Protein AF-A0A1X1UBZ9-F1 (afdb_monomer_lite)

pLDDT: mean 81.15, std 13.41, range [39.12, 96.38]

Organism: Mycobacterium florentinum (NCBI:txid292462)

Sequence (161 aa):
MLYRYFPSKSQLFEEAVLRPFEDFVAHLVDDWRQTSVSVLSTGDLIAGFTRSLYDFTVRHRGLIMALLAADAHSEDPMTETKMSFAQTIHTVVGRALDDAAHRGWADIDVEVAAPATMAMIISTALLDDWLFPQSERPKRERILNEMIRYEIRAITGENSP

Secondary structure (DSSP, 8-state):
---SS-S-HHHHHHHHHHHHHHHHHHHHHHHHHHS-TTTS-HHHHHHHHHHHHHHHHHHTHHHHHHHHHHHHT-S-S--HHHHHHHHHHHHHHHHHHHHHHHHT-TTS-HHHHHHHHHHHHHHHHHSHHHHS-TTTPPPHHHHHHHHHHHHHHHHHS----

Structure (mmCIF, N/CA/C/O backbone):
data_AF-A0A1X1UBZ9-F1
#
_entry.id   AF-A0A1X1UBZ9-F1
#
loop_
_atom_site.group_PDB
_atom_site.id
_atom_site.type_symbol
_atom_site.label_atom_id
_atom_site.label_alt_id
_atom_site.label_comp_id
_atom_site.label_asym_id
_atom_site.label_entity_id
_atom_site.label_seq_id
_atom_site.pdbx_PDB_ins_code
_atom_site.Cartn_x
_atom_site.Cartn_y
_atom_site.Cartn_z
_atom_site.occupancy
_atom_site.B_iso_or_equiv
_atom_site.auth_seq_id
_atom_site.auth_comp_id
_atom_site.auth_asym_id
_atom_site.auth_atom_id
_atom_site.pdbx_PDB_model_num
ATOM 1 N N . MET A 1 1 ? -3.268 -1.699 44.172 1.00 42.88 1 MET A N 1
ATOM 2 C CA . MET A 1 1 ? -2.156 -0.868 43.656 1.00 42.88 1 MET A CA 1
ATOM 3 C C . MET A 1 1 ? -1.590 -1.538 42.405 1.00 42.88 1 MET A C 1
ATOM 5 O O . MET A 1 1 ? -0.607 -2.252 42.492 1.00 42.88 1 MET A O 1
ATOM 9 N N . LEU A 1 2 ? -2.269 -1.385 41.263 1.00 40.75 2 LEU A N 1
ATOM 10 C CA . LEU A 1 2 ? -1.942 -2.051 39.989 1.00 40.75 2 LEU A CA 1
ATOM 11 C C . LEU A 1 2 ? -2.175 -1.067 38.822 1.00 40.75 2 LEU A C 1
ATOM 13 O O . LEU A 1 2 ? -2.935 -1.330 37.905 1.00 40.75 2 LEU A O 1
ATOM 17 N N . TYR A 1 3 ? -1.594 0.133 38.918 1.00 42.06 3 TYR A N 1
ATOM 18 C CA . TYR A 1 3 ? -1.803 1.226 37.949 1.00 42.06 3 TYR A CA 1
ATOM 19 C C . TYR A 1 3 ? -0.521 2.032 37.675 1.00 42.06 3 TYR A C 1
ATOM 21 O O . TYR A 1 3 ? -0.578 3.222 37.391 1.00 42.06 3 TYR A O 1
ATOM 29 N N . ARG A 1 4 ? 0.660 1.416 37.816 1.00 45.38 4 ARG A N 1
ATOM 30 C CA . ARG A 1 4 ? 1.939 2.152 37.766 1.00 45.38 4 ARG A CA 1
ATOM 31 C C . ARG A 1 4 ? 3.015 1.545 36.855 1.00 45.38 4 ARG A C 1
ATOM 33 O O . ARG A 1 4 ? 4.172 1.906 36.990 1.00 45.38 4 ARG A O 1
ATOM 40 N N . TYR A 1 5 ? 2.635 0.676 35.915 1.00 39.12 5 TYR A N 1
ATOM 41 C CA . TYR A 1 5 ? 3.572 0.109 34.926 1.00 39.12 5 TYR A CA 1
ATOM 42 C C . TYR A 1 5 ? 3.040 0.040 33.487 1.00 39.12 5 TYR A C 1
ATOM 44 O O . TYR A 1 5 ? 3.578 -0.698 32.674 1.00 39.12 5 TYR A O 1
ATOM 52 N N . PHE A 1 6 ? 2.034 0.843 33.138 1.00 42.66 6 PHE A N 1
ATOM 53 C CA . PHE A 1 6 ? 1.703 1.072 31.733 1.00 42.66 6 PHE A CA 1
ATOM 54 C C . PHE A 1 6 ? 1.818 2.574 31.474 1.00 42.66 6 PHE A C 1
ATOM 56 O O . PHE A 1 6 ? 0.941 3.310 31.940 1.00 42.66 6 PHE A O 1
ATOM 63 N N . PRO A 1 7 ? 2.865 3.067 30.781 1.00 45.03 7 PRO A N 1
ATOM 64 C CA . PRO A 1 7 ? 2.681 4.317 30.057 1.00 45.03 7 PRO A CA 1
ATOM 65 C C . PRO A 1 7 ? 1.481 4.087 29.119 1.00 45.03 7 PRO A C 1
ATOM 67 O O . PRO A 1 7 ? 1.217 2.950 28.727 1.00 45.03 7 PRO A O 1
ATOM 70 N N . SER A 1 8 ? 0.643 5.110 28.956 1.00 55.00 8 SER A N 1
ATOM 71 C CA . SER A 1 8 ? -0.748 5.047 28.478 1.00 55.00 8 SER A CA 1
ATOM 72 C C . SER A 1 8 ? -1.042 3.932 27.465 1.00 55.00 8 SER A C 1
ATOM 74 O O . SER A 1 8 ? -0.259 3.676 26.562 1.00 55.00 8 SER A O 1
ATOM 76 N N . LYS A 1 9 ? -2.219 3.297 27.560 1.00 55.59 9 LYS A N 1
ATOM 77 C CA . LYS A 1 9 ? -2.677 2.215 26.657 1.00 55.59 9 LYS A CA 1
ATOM 78 C C . LYS A 1 9 ? -2.445 2.477 25.152 1.00 55.59 9 LYS A C 1
ATOM 80 O O . LYS A 1 9 ? -2.390 1.515 24.397 1.00 55.59 9 LYS A O 1
ATOM 85 N N . SER A 1 10 ? -2.312 3.741 24.744 1.00 57.16 10 SER A N 1
ATOM 86 C CA . SER A 1 10 ? -1.904 4.179 23.406 1.00 57.16 10 SER A CA 1
ATOM 87 C C . SER A 1 10 ? -0.517 3.684 22.983 1.00 57.16 10 SER A C 1
ATOM 89 O O . SER A 1 10 ? -0.389 3.192 21.875 1.00 57.16 10 SER A O 1
ATOM 91 N N . GLN A 1 11 ? 0.491 3.704 23.856 1.00 61.41 11 GLN A N 1
ATOM 92 C CA . GLN A 1 11 ? 1.870 3.359 23.490 1.00 61.41 11 GLN A CA 1
ATOM 93 C C . GLN A 1 11 ? 2.035 1.851 23.244 1.00 61.41 11 GLN A C 1
ATOM 95 O O . GLN A 1 11 ? 2.671 1.419 22.290 1.00 61.41 11 GLN A O 1
ATOM 100 N N . LEU A 1 12 ? 1.377 1.035 24.072 1.00 65.12 12 LEU A N 1
ATOM 101 C CA . LEU A 1 12 ? 1.346 -0.425 23.917 1.00 65.12 12 LEU A CA 1
ATOM 102 C C . LEU A 1 12 ? 0.518 -0.842 22.689 1.00 65.12 12 LEU A C 1
ATOM 104 O O . LEU A 1 12 ? 0.799 -1.856 22.054 1.00 65.12 12 LEU A O 1
ATOM 108 N N . PHE A 1 13 ? -0.499 -0.045 22.351 1.00 63.81 13 PHE A N 1
ATOM 109 C CA . PHE A 1 13 ? -1.285 -0.203 21.135 1.00 63.81 13 PHE A CA 1
ATOM 110 C C . PHE A 1 13 ? -0.460 0.159 19.890 1.00 63.81 13 PHE A C 1
ATOM 112 O O . PHE A 1 13 ? -0.404 -0.634 18.957 1.00 63.81 13 PHE A O 1
ATOM 119 N N . GLU A 1 14 ? 0.241 1.292 19.905 1.00 64.94 14 GLU A N 1
ATOM 120 C CA . GLU A 1 14 ? 1.150 1.734 18.842 1.00 64.94 14 GLU A CA 1
ATOM 121 C C . GLU A 1 14 ? 2.249 0.699 18.577 1.00 64.94 14 GLU A C 1
ATOM 123 O O . GLU A 1 14 ? 2.421 0.276 17.437 1.00 64.94 14 GLU A O 1
ATOM 128 N N . GLU A 1 15 ? 2.918 0.193 19.617 1.00 68.19 15 GLU A N 1
ATOM 129 C CA . GLU A 1 15 ? 3.966 -0.833 19.494 1.00 68.19 15 GLU A CA 1
ATOM 130 C C . GLU A 1 15 ? 3.430 -2.170 18.935 1.00 68.19 15 GLU A C 1
ATOM 132 O O . GLU A 1 15 ? 4.158 -2.929 18.288 1.00 68.19 15 GLU A O 1
ATOM 137 N N . ALA A 1 16 ? 2.150 -2.477 19.171 1.00 72.00 16 ALA A N 1
ATOM 138 C CA . ALA A 1 16 ? 1.494 -3.679 18.658 1.00 72.00 16 ALA A CA 1
ATOM 139 C C . ALA A 1 16 ? 1.103 -3.577 17.175 1.00 72.00 16 ALA A C 1
ATOM 141 O O . ALA A 1 16 ? 0.906 -4.613 16.542 1.00 72.00 16 ALA A O 1
ATOM 142 N N . VAL A 1 17 ? 0.987 -2.367 16.616 1.00 69.06 17 VAL A N 1
ATOM 143 C CA . VAL A 1 17 ? 0.744 -2.146 15.176 1.00 69.06 17 VAL A CA 1
ATOM 144 C C . VAL A 1 17 ? 2.048 -1.915 14.430 1.00 69.06 17 VAL A C 1
ATOM 146 O O . VAL A 1 17 ? 2.225 -2.426 13.324 1.00 69.06 17 VAL A O 1
ATOM 149 N N . LEU A 1 18 ? 2.956 -1.163 15.049 1.00 75.31 18 LEU A N 1
ATOM 150 C CA . LEU A 1 18 ? 4.174 -0.708 14.411 1.00 75.31 18 LEU A CA 1
ATOM 151 C C . LEU A 1 18 ? 5.110 -1.876 14.100 1.00 75.31 18 LEU A C 1
ATOM 153 O O . LEU A 1 18 ? 5.509 -2.021 12.952 1.00 75.31 18 LEU A O 1
ATOM 157 N N . ARG A 1 19 ? 5.355 -2.775 15.063 1.00 81.62 19 ARG A N 1
ATOM 158 C CA . ARG A 1 19 ? 6.226 -3.940 14.836 1.00 81.62 19 ARG A CA 1
ATOM 159 C C . ARG A 1 19 ? 5.750 -4.843 13.690 1.00 81.62 19 ARG A C 1
ATOM 161 O O . ARG A 1 19 ? 6.540 -5.085 12.787 1.00 81.62 19 ARG A O 1
ATOM 168 N N . PRO A 1 20 ? 4.476 -5.296 13.637 1.00 81.81 20 PRO A N 1
ATOM 169 C CA . PRO A 1 20 ? 4.002 -6.073 12.491 1.00 81.81 20 PRO A CA 1
ATOM 170 C C . PRO A 1 20 ? 4.141 -5.351 11.148 1.00 81.81 20 PRO A C 1
ATOM 172 O O . PRO A 1 20 ? 4.353 -6.008 10.133 1.00 81.81 20 PRO A O 1
ATOM 175 N N . PHE A 1 21 ? 3.996 -4.023 11.127 1.00 79.06 21 PHE A N 1
ATOM 176 C CA . PHE A 1 21 ? 4.161 -3.233 9.910 1.00 79.06 21 PHE A CA 1
ATOM 177 C C . PHE A 1 21 ? 5.629 -3.110 9.488 1.00 79.06 21 PHE A C 1
ATOM 179 O O . PHE A 1 21 ? 5.944 -3.332 8.320 1.00 79.06 21 PHE A O 1
ATOM 186 N N . GLU A 1 22 ? 6.522 -2.813 10.432 1.00 83.31 22 GLU A N 1
ATOM 187 C CA . GLU A 1 22 ? 7.972 -2.788 10.219 1.00 83.31 22 GLU A CA 1
ATOM 188 C C . GLU A 1 22 ? 8.468 -4.146 9.714 1.00 83.31 22 GLU A C 1
ATOM 190 O O . GLU A 1 22 ? 9.146 -4.204 8.688 1.00 83.31 22 GLU A O 1
ATOM 195 N N . ASP A 1 23 ? 8.052 -5.237 10.367 1.00 86.69 23 ASP A N 1
ATOM 196 C CA . ASP A 1 23 ? 8.364 -6.603 9.951 1.00 86.69 23 ASP A CA 1
ATOM 197 C C . ASP A 1 23 ? 7.844 -6.865 8.536 1.00 86.69 23 ASP A C 1
ATOM 199 O O . ASP A 1 23 ? 8.587 -7.348 7.685 1.00 86.69 23 ASP A O 1
ATOM 203 N N . PHE A 1 24 ? 6.583 -6.530 8.250 1.00 86.81 24 PHE A N 1
ATOM 204 C CA . PHE A 1 24 ? 5.999 -6.714 6.922 1.00 86.81 24 PHE A CA 1
ATOM 205 C C . PHE A 1 24 ? 6.811 -6.003 5.835 1.00 86.81 24 PHE A C 1
ATOM 207 O O . PHE A 1 24 ? 7.121 -6.612 4.810 1.00 86.81 24 PHE A O 1
ATOM 214 N N . VAL A 1 25 ? 7.181 -4.740 6.049 1.00 80.94 25 VAL A N 1
ATOM 215 C CA . VAL A 1 25 ? 7.938 -3.986 5.047 1.00 80.94 25 VAL A CA 1
ATOM 216 C C . VAL A 1 25 ? 9.378 -4.470 4.931 1.00 80.94 25 VAL A C 1
ATOM 218 O O . VAL A 1 25 ? 9.885 -4.536 3.814 1.00 80.94 25 VAL A O 1
ATOM 221 N N . ALA A 1 26 ? 10.022 -4.867 6.029 1.00 84.75 26 ALA A N 1
ATOM 222 C CA . ALA A 1 26 ? 11.344 -5.481 5.973 1.00 84.75 26 ALA A CA 1
ATOM 223 C C . ALA A 1 26 ? 11.329 -6.743 5.094 1.00 84.75 26 ALA A C 1
ATOM 225 O O . ALA A 1 26 ? 12.121 -6.839 4.159 1.00 84.75 26 ALA A O 1
ATOM 226 N N . HIS A 1 27 ? 10.364 -7.647 5.311 1.00 85.75 27 HIS A N 1
ATOM 227 C CA . HIS A 1 27 ? 10.196 -8.844 4.479 1.00 85.75 27 HIS A CA 1
ATOM 228 C C . HIS A 1 27 ? 9.892 -8.488 3.019 1.00 85.75 27 HIS A C 1
ATOM 230 O O . HIS A 1 27 ? 10.494 -9.052 2.113 1.00 85.75 27 HIS A O 1
ATOM 236 N N . LEU A 1 28 ? 9.009 -7.515 2.777 1.00 80.06 28 LEU A N 1
ATOM 237 C CA . LEU A 1 28 ? 8.660 -7.070 1.428 1.00 80.06 28 LEU A CA 1
ATOM 238 C C . LEU A 1 28 ? 9.878 -6.534 0.658 1.00 80.06 28 LEU A C 1
ATOM 240 O O . LEU A 1 28 ? 10.069 -6.854 -0.515 1.00 80.06 28 LEU A O 1
ATOM 244 N N . VAL A 1 29 ? 10.697 -5.705 1.309 1.00 80.56 29 VAL A N 1
ATOM 245 C CA . VAL A 1 29 ? 11.908 -5.123 0.715 1.00 80.56 29 VAL A CA 1
ATOM 246 C C . VAL A 1 29 ? 12.973 -6.195 0.496 1.00 80.56 29 VAL A C 1
ATOM 248 O O . VAL A 1 29 ? 13.635 -6.177 -0.543 1.00 80.56 29 VAL A O 1
ATOM 251 N N . ASP A 1 30 ? 13.127 -7.138 1.423 1.00 83.62 30 ASP A N 1
ATOM 252 C CA . ASP A 1 30 ? 14.080 -8.240 1.288 1.00 83.62 30 ASP A CA 1
ATOM 253 C C . ASP A 1 30 ? 13.687 -9.209 0.166 1.00 83.62 30 ASP A C 1
ATOM 255 O O . ASP A 1 30 ? 14.532 -9.532 -0.673 1.00 83.62 30 ASP A O 1
ATOM 259 N N . ASP A 1 31 ? 12.412 -9.589 0.064 1.00 79.88 31 ASP A N 1
ATOM 260 C CA . ASP A 1 31 ? 11.893 -10.417 -1.031 1.00 79.88 31 ASP A CA 1
ATOM 261 C C . ASP A 1 31 ? 12.104 -9.729 -2.392 1.00 79.88 31 ASP A C 1
ATOM 263 O O . ASP A 1 31 ? 12.554 -10.344 -3.368 1.00 79.88 31 ASP A O 1
ATOM 267 N N . TRP A 1 32 ? 11.861 -8.415 -2.459 1.00 76.50 32 TRP A N 1
ATOM 268 C CA . TRP A 1 32 ? 12.107 -7.614 -3.659 1.00 76.50 32 TRP A CA 1
ATOM 269 C C . TRP A 1 32 ? 13.607 -7.499 -3.989 1.00 76.50 32 TRP A C 1
ATOM 271 O O . TRP A 1 32 ? 13.990 -7.487 -5.159 1.00 76.50 32 TRP A O 1
ATOM 281 N N . ARG A 1 33 ? 14.501 -7.443 -2.998 1.00 74.69 33 ARG A N 1
ATOM 282 C CA . ARG A 1 33 ? 15.960 -7.429 -3.228 1.00 74.69 33 ARG A CA 1
ATOM 283 C C . ARG A 1 33 ? 16.496 -8.764 -3.726 1.00 74.69 33 ARG A C 1
ATOM 285 O O . ARG A 1 33 ? 17.376 -8.783 -4.582 1.00 74.69 33 ARG A O 1
ATOM 292 N N . GLN A 1 34 ? 15.990 -9.869 -3.187 1.00 73.88 34 GLN A N 1
ATOM 293 C CA . GLN A 1 34 ? 16.429 -11.213 -3.571 1.00 73.88 34 GLN A CA 1
ATOM 294 C C . GLN A 1 34 ? 15.948 -11.603 -4.972 1.00 73.88 34 GLN A C 1
ATOM 296 O O . GLN A 1 34 ? 16.513 -12.500 -5.601 1.00 73.88 34 GLN A O 1
ATOM 301 N N . THR A 1 35 ? 14.940 -10.902 -5.489 1.00 67.06 35 THR A N 1
ATOM 302 C CA . THR A 1 35 ? 14.377 -11.175 -6.804 1.00 67.06 35 THR A CA 1
ATOM 303 C C . THR A 1 35 ? 15.010 -10.287 -7.878 1.00 67.06 35 THR A C 1
ATOM 305 O O . THR A 1 35 ? 14.766 -9.084 -7.944 1.00 67.06 35 THR A O 1
ATOM 308 N N . SER A 1 36 ? 15.815 -10.886 -8.762 1.00 60.41 36 SER A N 1
ATOM 309 C CA . SER A 1 36 ? 16.440 -10.166 -9.880 1.00 60.41 36 SER A CA 1
ATOM 310 C C . SER A 1 36 ? 15.398 -9.551 -10.824 1.00 60.41 36 SER A C 1
ATOM 312 O O . SER A 1 36 ? 14.443 -10.221 -11.228 1.00 60.41 36 SER A O 1
ATOM 314 N N . VAL A 1 37 ? 15.643 -8.314 -11.273 1.00 61.59 37 VAL A N 1
ATOM 315 C CA . VAL A 1 37 ? 14.853 -7.626 -12.316 1.00 61.59 37 VAL A CA 1
ATOM 316 C C . VAL A 1 37 ? 14.780 -8.453 -13.609 1.00 61.59 37 VAL A C 1
ATOM 318 O O . VAL A 1 37 ? 13.768 -8.426 -14.300 1.00 61.59 37 VAL A O 1
ATOM 321 N N . SER A 1 38 ? 15.812 -9.249 -13.914 1.00 60.91 38 SER A N 1
ATOM 322 C CA . SER A 1 38 ? 15.826 -10.141 -15.084 1.00 60.91 38 SER A CA 1
ATOM 323 C C . SER A 1 38 ? 14.913 -11.368 -14.961 1.00 60.91 38 SER A C 1
ATOM 325 O O . SER A 1 38 ? 14.673 -12.042 -15.960 1.00 60.91 38 SER A O 1
ATOM 327 N N . VAL A 1 39 ? 14.429 -11.675 -13.755 1.00 66.25 39 VAL A N 1
ATOM 328 C CA . VAL A 1 39 ? 13.619 -12.866 -13.452 1.00 66.25 39 VAL A CA 1
ATOM 329 C C . VAL A 1 39 ? 12.157 -12.497 -13.188 1.00 66.25 39 VAL A C 1
ATOM 331 O O . VAL A 1 39 ? 11.273 -13.286 -13.512 1.00 66.25 39 VAL A O 1
ATOM 334 N N . LEU A 1 40 ? 11.883 -11.303 -12.648 1.00 77.19 40 LEU A N 1
ATOM 335 C CA . LEU A 1 40 ? 10.534 -10.868 -12.277 1.00 77.19 40 LEU A CA 1
ATOM 336 C C . LEU A 1 40 ? 10.038 -9.716 -13.152 1.00 77.19 40 LEU A C 1
ATOM 338 O O . LEU A 1 40 ? 10.545 -8.588 -13.081 1.00 77.19 40 LEU A O 1
ATOM 342 N N . SER A 1 41 ? 8.990 -9.996 -13.930 1.00 84.94 41 SER A N 1
ATOM 343 C CA . SER A 1 41 ? 8.328 -8.985 -14.748 1.00 84.94 41 SER A CA 1
ATOM 344 C C . SER A 1 41 ? 7.758 -7.856 -13.879 1.00 84.94 41 SER A C 1
ATOM 346 O O . SER A 1 41 ? 7.401 -8.057 -12.718 1.00 84.94 41 SER A O 1
ATOM 348 N N . THR A 1 42 ? 7.646 -6.650 -14.441 1.00 84.19 42 THR A N 1
ATOM 349 C CA . THR A 1 42 ? 6.997 -5.510 -13.767 1.00 84.19 42 THR A CA 1
ATOM 350 C C . THR A 1 42 ? 5.577 -5.856 -13.309 1.00 84.19 42 THR A C 1
ATOM 352 O O . THR A 1 42 ? 5.190 -5.495 -12.202 1.00 84.19 42 THR A O 1
ATOM 355 N N . GLY A 1 43 ? 4.827 -6.616 -14.114 1.00 87.06 43 GLY A N 1
ATOM 356 C CA . GLY A 1 43 ? 3.480 -7.062 -13.754 1.00 87.06 43 GLY A CA 1
ATOM 357 C C . GLY A 1 43 ? 3.457 -8.005 -12.550 1.00 87.06 43 GLY A C 1
ATOM 358 O O . GLY A 1 43 ? 2.611 -7.841 -11.674 1.00 87.06 43 GLY A O 1
ATOM 359 N N . ASP A 1 44 ? 4.399 -8.949 -12.465 1.00 88.19 44 ASP A N 1
ATOM 360 C CA . ASP A 1 44 ? 4.481 -9.881 -11.333 1.00 88.19 44 ASP A CA 1
ATOM 361 C C . ASP A 1 44 ? 4.922 -9.181 -10.043 1.00 88.19 44 ASP A C 1
ATOM 363 O O . ASP A 1 44 ? 4.405 -9.496 -8.971 1.00 88.19 44 ASP A O 1
ATOM 367 N N . LEU A 1 45 ? 5.828 -8.199 -10.144 1.00 86.94 45 LEU A N 1
ATOM 368 C CA . LEU A 1 45 ? 6.234 -7.365 -9.011 1.00 86.94 45 LEU A CA 1
ATOM 369 C C . LE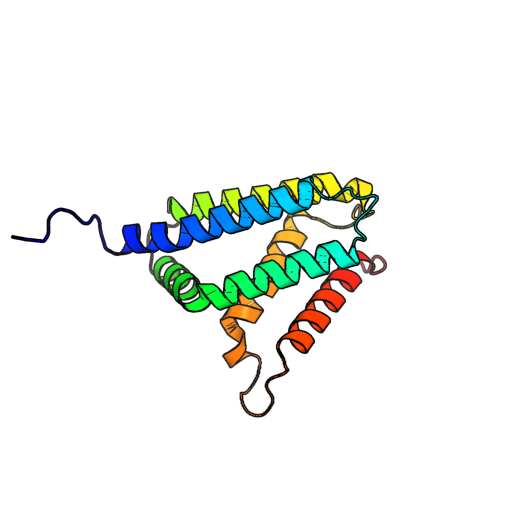U A 1 45 ? 5.041 -6.597 -8.435 1.00 86.94 45 LEU A C 1
ATOM 371 O O . LEU A 1 45 ? 4.776 -6.694 -7.238 1.00 86.94 45 LEU A O 1
ATOM 375 N N . ILE A 1 46 ? 4.312 -5.880 -9.294 1.00 89.69 46 ILE A N 1
ATOM 376 C CA . ILE A 1 46 ? 3.099 -5.143 -8.920 1.00 89.69 46 ILE A CA 1
ATOM 377 C C . ILE A 1 46 ? 2.095 -6.105 -8.287 1.00 89.69 46 ILE A C 1
ATOM 379 O O . ILE A 1 46 ? 1.652 -5.894 -7.165 1.00 89.69 46 ILE A O 1
ATOM 383 N N . ALA A 1 47 ? 1.803 -7.228 -8.948 1.00 92.12 47 ALA A N 1
ATOM 384 C CA . ALA A 1 47 ? 0.846 -8.204 -8.444 1.00 92.12 47 ALA A CA 1
ATOM 385 C C . ALA A 1 47 ? 1.224 -8.767 -7.066 1.00 92.12 47 ALA A C 1
ATOM 387 O O . ALA A 1 47 ? 0.348 -8.943 -6.215 1.00 92.12 47 ALA A O 1
ATOM 388 N N . GLY A 1 48 ? 2.505 -9.063 -6.840 1.00 90.69 48 GLY A N 1
ATOM 389 C CA . GLY A 1 48 ? 3.016 -9.515 -5.548 1.00 90.69 48 GLY A CA 1
ATOM 390 C C . GLY A 1 48 ? 2.865 -8.444 -4.470 1.00 90.69 48 GLY A C 1
ATOM 391 O O . GLY A 1 48 ? 2.287 -8.713 -3.417 1.00 90.69 48 GLY A O 1
ATOM 392 N N . PHE A 1 49 ? 3.310 -7.222 -4.761 1.00 90.00 49 PHE A N 1
ATOM 393 C CA . PHE A 1 49 ? 3.216 -6.082 -3.853 1.00 90.00 49 PHE A CA 1
ATOM 394 C C . PHE A 1 49 ? 1.763 -5.767 -3.467 1.00 90.00 49 PHE A C 1
ATOM 396 O O . PHE A 1 49 ? 1.437 -5.741 -2.277 1.00 90.00 49 PHE A O 1
ATOM 403 N N . THR A 1 50 ? 0.871 -5.622 -4.453 1.00 93.94 50 THR A N 1
ATOM 404 C CA . THR A 1 50 ? -0.551 -5.315 -4.245 1.00 93.94 50 THR A CA 1
ATOM 405 C C . THR A 1 50 ? -1.230 -6.371 -3.380 1.00 93.94 50 THR A C 1
ATOM 407 O O . THR A 1 50 ? -1.945 -6.033 -2.437 1.00 93.94 50 THR A O 1
ATOM 410 N N . ARG A 1 51 ? -0.988 -7.663 -3.648 1.00 94.81 51 ARG A N 1
ATOM 411 C CA . ARG A 1 51 ? -1.559 -8.768 -2.858 1.00 94.81 51 ARG A CA 1
ATOM 412 C C . ARG A 1 51 ? -1.059 -8.759 -1.420 1.00 94.81 51 ARG A C 1
ATOM 414 O O . ARG A 1 51 ? -1.873 -8.825 -0.501 1.00 94.81 51 ARG A O 1
ATOM 42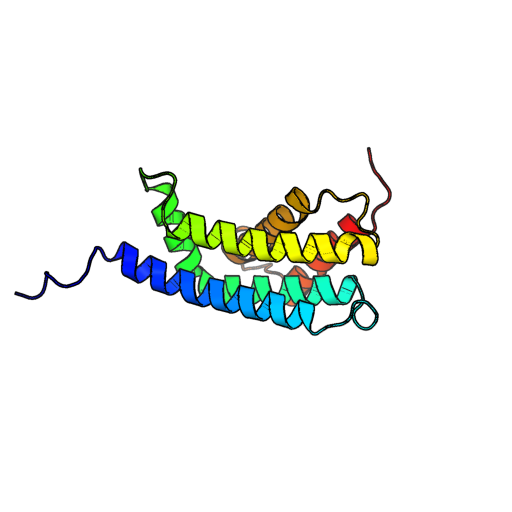1 N N . SER A 1 52 ? 0.255 -8.661 -1.234 1.00 92.31 52 SER A N 1
ATOM 422 C CA . SER A 1 52 ? 0.885 -8.698 0.085 1.00 92.31 52 SER A CA 1
ATOM 423 C C . SER A 1 52 ? 0.428 -7.535 0.962 1.00 92.31 52 SER A C 1
ATOM 425 O O . SER A 1 52 ? 0.033 -7.756 2.107 1.00 92.31 52 SER A O 1
ATOM 427 N N . LEU A 1 53 ? 0.407 -6.311 0.420 1.00 92.75 53 LEU A N 1
ATOM 428 C CA . LEU A 1 53 ? -0.040 -5.133 1.162 1.00 92.75 53 LEU A CA 1
ATOM 429 C C . LEU A 1 53 ? -1.543 -5.190 1.464 1.00 92.75 53 LEU A C 1
ATOM 431 O O . LEU A 1 53 ? -1.938 -4.934 2.599 1.00 92.75 53 LEU A O 1
ATOM 435 N N . TYR A 1 54 ? -2.375 -5.602 0.503 1.00 94.94 54 TYR A N 1
ATOM 436 C CA . TYR A 1 54 ? -3.813 -5.771 0.731 1.00 94.94 54 TYR A CA 1
ATOM 437 C C . TYR A 1 54 ? -4.101 -6.781 1.847 1.00 94.94 54 TYR A C 1
ATOM 439 O O . TYR A 1 54 ? -4.880 -6.502 2.760 1.00 94.94 54 TYR A O 1
ATOM 447 N N . ASP A 1 55 ? -3.456 -7.949 1.810 1.00 93.50 55 ASP A N 1
ATOM 448 C CA . ASP A 1 55 ? -3.659 -9.001 2.808 1.00 93.50 55 ASP A CA 1
ATOM 449 C C . ASP A 1 55 ? -3.156 -8.585 4.190 1.00 93.50 55 ASP A C 1
ATOM 451 O O . ASP A 1 55 ? -3.813 -8.878 5.195 1.00 93.50 55 ASP A O 1
ATOM 455 N N . PHE A 1 56 ? -2.031 -7.868 4.250 1.00 91.62 56 PHE A N 1
ATOM 456 C CA . PHE A 1 56 ? -1.556 -7.248 5.480 1.00 91.62 56 PHE A CA 1
ATOM 457 C C . PHE A 1 56 ? -2.608 -6.280 6.038 1.00 91.62 56 PHE A C 1
ATOM 459 O O . PHE A 1 56 ? -3.015 -6.406 7.196 1.00 91.62 56 PHE A O 1
ATOM 466 N N . THR A 1 57 ? -3.121 -5.363 5.214 1.00 92.19 57 THR A N 1
ATOM 467 C CA . THR A 1 57 ? -4.125 -4.388 5.652 1.00 92.19 57 THR A CA 1
ATOM 468 C C . THR A 1 57 ? -5.415 -5.059 6.117 1.00 92.19 57 THR A C 1
ATOM 470 O O . THR A 1 57 ? -5.938 -4.686 7.163 1.00 92.19 57 THR A O 1
ATOM 473 N N . VAL A 1 58 ? -5.916 -6.077 5.411 1.00 93.50 58 VAL A N 1
ATOM 474 C CA . VAL A 1 58 ? -7.111 -6.829 5.836 1.00 93.50 58 VAL A CA 1
ATOM 475 C C . VAL A 1 58 ? -6.872 -7.526 7.176 1.00 93.50 58 VAL A C 1
ATOM 477 O O . VAL A 1 58 ? -7.711 -7.434 8.074 1.00 93.50 58 VAL A O 1
ATOM 480 N N . ARG A 1 59 ? -5.721 -8.189 7.344 1.00 92.38 59 ARG A N 1
ATOM 481 C CA . ARG A 1 59 ? -5.364 -8.904 8.580 1.00 92.38 59 ARG A CA 1
ATOM 482 C C . ARG A 1 59 ? -5.259 -7.968 9.782 1.00 92.38 59 ARG A C 1
ATOM 484 O O . ARG A 1 59 ? -5.686 -8.333 10.874 1.00 92.38 59 ARG A O 1
ATOM 491 N N . HIS A 1 60 ? -4.721 -6.769 9.578 1.00 88.75 60 HIS A N 1
ATOM 492 C CA . HIS A 1 60 ? -4.480 -5.784 10.633 1.00 88.75 60 HIS A CA 1
ATOM 493 C C . HIS A 1 60 ? -5.498 -4.629 10.629 1.00 88.75 60 HIS A C 1
ATOM 495 O O . HIS A 1 60 ? -5.288 -3.620 11.301 1.00 88.75 60 HIS A O 1
ATOM 501 N N . ARG A 1 61 ? -6.638 -4.778 9.937 1.00 90.62 61 ARG A N 1
ATOM 502 C CA . ARG A 1 61 ? -7.618 -3.702 9.691 1.00 90.62 61 ARG A CA 1
ATOM 503 C C . ARG A 1 61 ? -8.053 -2.967 10.955 1.00 90.62 61 ARG A C 1
ATOM 505 O O . ARG A 1 61 ? -8.060 -1.742 10.980 1.00 90.62 61 ARG A O 1
ATOM 512 N N . GLY A 1 62 ? -8.423 -3.704 12.004 1.00 86.38 62 GLY A N 1
ATOM 513 C CA . GLY A 1 62 ? -8.892 -3.103 13.258 1.00 86.38 62 GLY A CA 1
ATOM 514 C C . GLY A 1 62 ? -7.814 -2.276 13.962 1.00 86.38 62 GLY A C 1
ATOM 515 O O . GLY A 1 62 ? -8.105 -1.205 14.487 1.00 86.38 62 GLY A O 1
ATOM 516 N N . LEU A 1 63 ? -6.568 -2.749 13.918 1.00 82.38 63 LEU A N 1
ATOM 517 C CA . LEU A 1 63 ? -5.414 -2.064 14.493 1.00 82.38 63 LEU A CA 1
ATOM 518 C C . LEU A 1 63 ? -5.069 -0.792 13.708 1.00 82.38 63 LEU A C 1
ATOM 520 O O . LEU A 1 63 ? -4.915 0.270 14.301 1.00 82.38 63 LEU A O 1
ATOM 524 N N . ILE A 1 64 ? -5.029 -0.876 12.376 1.00 85.81 64 ILE A N 1
ATOM 525 C CA . ILE A 1 64 ? -4.763 0.281 11.510 1.00 85.81 64 ILE A CA 1
ATOM 526 C C . ILE A 1 64 ? -5.854 1.348 11.687 1.00 85.81 64 ILE A C 1
ATOM 528 O O . ILE A 1 64 ? -5.542 2.523 11.847 1.00 85.81 64 ILE A O 1
ATOM 532 N N . MET A 1 65 ? -7.131 0.953 11.739 1.00 87.31 65 MET A N 1
ATOM 533 C CA . MET A 1 65 ? -8.238 1.890 11.976 1.00 87.31 65 MET A CA 1
ATOM 534 C C . MET A 1 65 ? -8.134 2.597 13.329 1.00 87.31 65 MET A C 1
ATOM 536 O O . MET A 1 65 ? -8.368 3.799 13.411 1.00 87.31 65 MET A O 1
ATOM 540 N N . ALA A 1 66 ? -7.783 1.873 14.393 1.00 82.31 66 ALA A N 1
ATOM 541 C CA . ALA A 1 66 ? -7.631 2.489 15.705 1.00 82.31 66 ALA A CA 1
ATOM 542 C C . ALA A 1 66 ? -6.382 3.386 15.791 1.00 82.31 66 ALA A C 1
ATOM 544 O O . ALA A 1 66 ? -6.441 4.402 16.478 1.00 82.31 66 ALA A O 1
ATOM 545 N N . LEU A 1 67 ? -5.312 3.092 15.041 1.00 79.56 67 LEU A N 1
ATOM 546 C CA . LEU A 1 67 ? -4.168 3.998 14.899 1.00 79.56 67 LEU A CA 1
ATOM 547 C C . LEU A 1 67 ? -4.570 5.299 14.188 1.00 79.56 67 LEU A C 1
ATOM 549 O O . LEU A 1 67 ? -4.288 6.377 14.697 1.00 79.56 67 LEU A O 1
ATOM 553 N N . LEU A 1 68 ? -5.281 5.206 13.059 1.00 83.56 68 LEU A N 1
ATOM 554 C CA . LEU A 1 68 ? -5.779 6.378 12.325 1.00 83.56 68 LEU A CA 1
ATOM 555 C C . LEU A 1 68 ? -6.753 7.217 13.165 1.00 83.56 68 LEU A C 1
ATOM 557 O O . LEU A 1 68 ? -6.719 8.443 13.117 1.00 83.56 68 LEU A O 1
ATOM 561 N N . ALA A 1 69 ? -7.611 6.571 13.957 1.00 84.06 69 ALA A N 1
ATOM 562 C CA . ALA A 1 69 ? -8.521 7.266 14.864 1.00 84.06 69 ALA A CA 1
ATOM 563 C C . ALA A 1 69 ? -7.776 7.95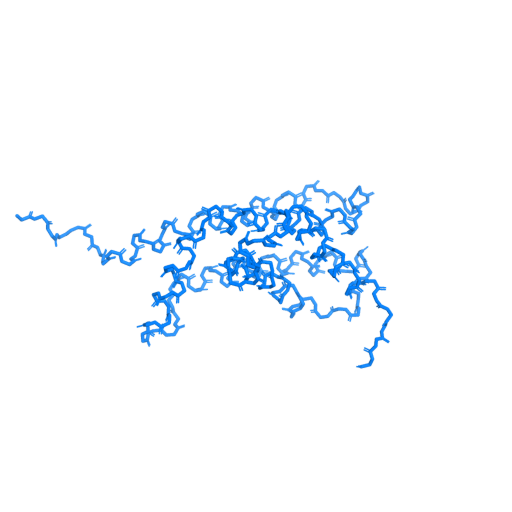8 16.016 1.00 84.06 69 ALA A C 1
ATOM 565 O O . ALA A 1 69 ? -8.107 9.089 16.362 1.00 84.06 69 ALA A O 1
ATOM 566 N N . ALA A 1 70 ? -6.773 7.296 16.605 1.00 78.62 70 ALA A N 1
ATOM 567 C CA . ALA A 1 70 ? -5.923 7.899 17.628 1.00 78.62 70 ALA A CA 1
ATOM 568 C C . ALA A 1 70 ? -5.168 9.112 17.072 1.00 78.62 70 ALA A C 1
ATOM 570 O O . ALA A 1 70 ? -5.114 10.147 17.730 1.00 78.62 70 ALA A O 1
ATOM 571 N N . ASP A 1 71 ? -4.666 9.004 15.841 1.00 79.56 71 ASP A N 1
ATOM 572 C CA . ASP A 1 71 ? -3.996 10.097 15.151 1.00 79.56 71 ASP A CA 1
ATOM 573 C C . ASP A 1 71 ? -4.921 11.296 14.891 1.00 79.56 71 ASP A C 1
ATOM 575 O O . ASP A 1 71 ? -4.589 12.428 15.234 1.00 79.56 71 ASP A O 1
ATOM 579 N N . ALA A 1 72 ? -6.129 11.052 14.375 1.00 82.50 72 ALA A N 1
ATOM 580 C CA . ALA A 1 72 ? -7.115 12.101 14.102 1.00 82.50 72 ALA A CA 1
ATOM 581 C C . ALA A 1 72 ? -7.548 12.894 15.353 1.00 82.50 72 ALA A C 1
ATOM 583 O O . ALA A 1 72 ? -8.090 13.994 15.233 1.00 82.50 72 ALA A O 1
ATOM 584 N N . HIS A 1 73 ? -7.332 12.335 16.545 1.00 76.62 73 HIS A N 1
ATOM 585 C CA . HIS A 1 73 ? -7.623 12.962 17.834 1.00 76.62 73 HIS A CA 1
ATOM 586 C C . HIS A 1 73 ? -6.363 13.389 18.606 1.00 76.62 73 HIS A C 1
ATOM 588 O O . HIS A 1 73 ? -6.485 13.871 19.733 1.00 76.62 73 HIS A O 1
ATOM 594 N N . SER A 1 74 ? -5.169 13.221 18.029 1.00 71.94 74 SER A N 1
ATOM 595 C CA . SER A 1 74 ? -3.909 13.660 18.625 1.00 71.94 74 SER A CA 1
ATOM 596 C C . SER A 1 74 ? -3.699 15.158 18.401 1.00 71.94 74 SER A C 1
ATOM 598 O O . SER A 1 74 ? -3.815 15.655 17.283 1.00 71.94 74 SER A O 1
ATOM 600 N N . GLU A 1 75 ? -3.336 15.881 19.461 1.00 72.56 75 GLU A N 1
ATOM 601 C CA . GLU A 1 75 ? -2.863 17.271 19.360 1.00 72.56 75 GLU A CA 1
ATOM 602 C C . GLU A 1 75 ? -1.384 17.348 18.940 1.00 72.56 75 GLU A C 1
ATOM 604 O O . GLU A 1 75 ? -0.913 18.412 18.539 1.00 72.56 75 GLU A O 1
ATOM 609 N N . ASP A 1 76 ? -0.654 16.226 19.007 1.00 72.50 76 ASP A N 1
ATOM 610 C CA . ASP A 1 76 ? 0.734 16.130 18.560 1.00 72.50 76 ASP A CA 1
ATOM 611 C C . ASP A 1 76 ? 0.796 15.712 17.077 1.00 72.50 76 ASP A C 1
ATOM 613 O O . ASP A 1 76 ? 0.444 14.571 16.728 1.00 72.50 76 ASP A O 1
ATOM 617 N N . PRO A 1 77 ? 1.244 16.609 16.179 1.00 59.62 77 PRO A N 1
ATOM 618 C CA . PRO A 1 77 ? 1.344 16.310 14.761 1.00 59.62 77 PRO A CA 1
ATOM 619 C C . PRO A 1 77 ? 2.446 15.291 14.428 1.00 59.62 77 PRO A C 1
ATOM 621 O O . PRO A 1 77 ? 2.374 14.713 13.344 1.00 59.62 77 PRO A O 1
ATOM 624 N N . MET A 1 78 ? 3.420 15.023 15.311 1.00 61.69 78 MET A N 1
ATOM 625 C CA . MET A 1 78 ? 4.594 14.194 15.003 1.00 61.69 78 MET A CA 1
ATOM 626 C C . MET A 1 78 ? 4.936 13.193 16.119 1.00 61.69 78 MET A C 1
ATOM 628 O O . MET A 1 78 ? 5.917 13.343 16.843 1.00 61.69 78 MET A O 1
ATOM 632 N N . THR A 1 79 ? 4.156 12.116 16.216 1.00 73.94 79 THR A N 1
ATOM 633 C CA . THR A 1 79 ? 4.456 11.007 17.131 1.00 73.94 79 THR A CA 1
ATOM 634 C C . THR A 1 79 ? 5.598 10.127 16.606 1.00 73.94 79 THR A C 1
ATOM 636 O O . THR A 1 79 ? 5.840 10.034 15.400 1.00 73.94 79 THR A O 1
ATOM 639 N N . GLU A 1 80 ? 6.291 9.426 17.507 1.00 73.62 80 GLU A N 1
ATOM 640 C CA . GLU A 1 80 ? 7.344 8.452 17.164 1.00 73.62 80 GLU A CA 1
ATOM 641 C C . GLU A 1 80 ? 6.849 7.389 16.170 1.00 73.62 80 GLU A C 1
ATOM 643 O O . GLU A 1 80 ? 7.543 7.039 15.215 1.00 73.62 80 GLU A O 1
ATOM 648 N N . THR A 1 81 ? 5.594 6.964 16.318 1.00 72.81 81 THR A N 1
ATOM 649 C CA . THR A 1 81 ? 4.924 6.044 15.397 1.00 72.81 81 THR A CA 1
ATOM 650 C C . THR A 1 81 ? 4.838 6.603 13.979 1.00 72.81 81 THR A C 1
ATOM 652 O O . THR A 1 81 ? 5.182 5.895 13.037 1.00 72.81 81 THR A O 1
ATOM 655 N N . LYS A 1 82 ? 4.433 7.869 13.800 1.00 74.88 82 LYS A N 1
ATOM 656 C CA . LYS A 1 82 ? 4.380 8.503 12.468 1.00 74.88 82 LYS A CA 1
ATOM 657 C C . LYS A 1 82 ? 5.747 8.545 11.808 1.00 74.88 82 LYS A C 1
ATOM 659 O O . LYS A 1 82 ? 5.846 8.277 10.614 1.00 74.88 82 LYS A O 1
ATOM 664 N N . MET A 1 83 ? 6.786 8.864 12.580 1.00 81.00 83 MET A N 1
ATOM 665 C CA . MET A 1 83 ? 8.155 8.897 12.072 1.00 81.00 83 MET A CA 1
ATOM 666 C C . MET A 1 83 ? 8.612 7.512 11.614 1.00 81.00 83 MET A C 1
ATOM 668 O O . MET A 1 83 ? 9.171 7.401 10.525 1.00 81.00 83 MET A O 1
ATOM 672 N N . SER A 1 84 ? 8.324 6.459 12.385 1.00 81.88 84 SER A N 1
ATOM 673 C CA . SER A 1 84 ? 8.666 5.099 11.963 1.00 81.88 84 SER A CA 1
ATOM 674 C C . SER A 1 84 ? 7.886 4.678 10.711 1.00 81.88 84 SER A C 1
ATOM 676 O O . SER A 1 84 ? 8.496 4.273 9.724 1.00 81.88 84 SER A O 1
ATOM 678 N N . PHE A 1 85 ? 6.566 4.908 10.665 1.00 80.25 85 PHE A N 1
ATOM 679 C CA . PHE A 1 85 ? 5.770 4.664 9.454 1.00 80.25 85 PHE A CA 1
ATOM 680 C C . PHE A 1 85 ? 6.339 5.399 8.234 1.00 80.25 85 PHE A C 1
ATOM 682 O O . PHE A 1 85 ? 6.526 4.784 7.185 1.00 80.25 85 PHE A O 1
ATOM 689 N N . ALA A 1 86 ? 6.659 6.689 8.362 1.00 84.12 86 ALA A N 1
ATOM 690 C CA . ALA A 1 86 ? 7.257 7.469 7.283 1.00 84.12 86 ALA A CA 1
ATOM 691 C C . ALA A 1 86 ? 8.594 6.869 6.823 1.00 84.12 86 ALA A C 1
ATOM 693 O O . ALA A 1 86 ? 8.810 6.696 5.625 1.00 84.12 86 ALA A O 1
ATOM 694 N N . GLN A 1 87 ? 9.463 6.476 7.756 1.00 86.81 87 GLN A N 1
ATOM 695 C CA . GLN A 1 87 ? 10.745 5.841 7.448 1.00 86.81 87 GLN A CA 1
ATOM 696 C C . GLN A 1 87 ? 10.568 4.511 6.702 1.00 86.81 87 GLN A C 1
ATOM 698 O O . GLN A 1 87 ? 11.293 4.211 5.746 1.00 86.81 87 GLN A O 1
ATOM 703 N N . THR A 1 88 ? 9.581 3.719 7.106 1.00 85.75 88 THR A N 1
ATOM 704 C CA . THR A 1 88 ? 9.229 2.461 6.457 1.00 85.75 88 THR A CA 1
ATOM 705 C C . THR A 1 88 ? 8.729 2.690 5.026 1.00 85.75 88 THR A C 1
ATOM 707 O O . THR A 1 88 ? 9.201 2.027 4.102 1.00 85.75 88 THR A O 1
ATOM 710 N N . ILE A 1 89 ? 7.849 3.673 4.804 1.00 86.88 89 ILE A N 1
ATOM 711 C CA . ILE A 1 89 ? 7.394 4.055 3.456 1.00 86.88 89 ILE A CA 1
ATOM 712 C C . ILE A 1 89 ? 8.569 4.540 2.602 1.00 86.88 89 ILE A C 1
ATOM 714 O O . ILE A 1 89 ? 8.739 4.066 1.479 1.00 86.88 89 ILE A O 1
ATOM 718 N N . HIS A 1 90 ? 9.432 5.406 3.139 1.00 89.50 90 HIS A N 1
ATOM 719 C CA . HIS A 1 90 ? 10.631 5.876 2.440 1.00 89.50 90 HIS A CA 1
ATOM 720 C C . HIS A 1 90 ? 11.563 4.733 2.031 1.00 89.50 90 HIS A C 1
ATOM 722 O O . HIS A 1 90 ? 12.160 4.790 0.959 1.00 89.50 90 HIS A O 1
ATOM 728 N N . THR A 1 91 ? 11.654 3.672 2.834 1.00 89.25 91 THR A N 1
ATOM 729 C CA . THR A 1 91 ? 12.447 2.484 2.485 1.00 89.25 91 THR A CA 1
ATOM 730 C C . THR A 1 91 ? 11.899 1.794 1.233 1.00 89.25 91 THR A C 1
ATOM 732 O O . THR A 1 91 ? 12.670 1.414 0.350 1.00 89.25 91 THR A O 1
ATOM 735 N N . VAL A 1 92 ? 10.574 1.676 1.109 1.00 87.06 92 VAL A N 1
ATOM 736 C CA . VAL A 1 92 ? 9.947 1.096 -0.089 1.00 87.06 92 VAL A CA 1
ATOM 737 C C . VAL A 1 92 ? 10.097 2.018 -1.299 1.00 87.06 92 VAL A C 1
ATOM 739 O O . VAL A 1 92 ? 10.422 1.543 -2.384 1.00 87.06 92 VAL A O 1
ATOM 742 N N . VAL A 1 93 ? 9.916 3.330 -1.117 1.00 89.62 93 VAL A N 1
ATOM 743 C CA . VAL A 1 93 ? 10.102 4.330 -2.183 1.00 89.62 93 VAL A CA 1
ATOM 744 C C . VAL A 1 93 ? 11.539 4.317 -2.702 1.00 89.62 93 VAL A C 1
ATOM 746 O O . VAL A 1 93 ? 11.745 4.264 -3.910 1.00 89.62 93 VAL A O 1
ATOM 749 N N . GLY A 1 94 ? 12.534 4.285 -1.812 1.00 88.44 94 GLY A N 1
ATOM 750 C CA . GLY A 1 94 ? 13.944 4.188 -2.196 1.00 88.44 94 GLY A CA 1
ATOM 751 C C . GLY A 1 94 ? 14.225 2.941 -3.033 1.00 88.44 94 GLY A C 1
ATOM 752 O O . GLY A 1 94 ? 14.867 3.023 -4.077 1.00 88.44 94 GLY A O 1
ATOM 753 N N . ARG A 1 95 ? 13.650 1.794 -2.650 1.00 86.81 95 ARG A N 1
ATOM 754 C CA . ARG A 1 95 ? 13.770 0.563 -3.443 1.00 86.81 95 ARG A CA 1
ATOM 755 C C . ARG A 1 95 ? 13.104 0.685 -4.817 1.00 86.81 95 ARG A C 1
ATOM 757 O O . ARG A 1 95 ? 13.657 0.188 -5.797 1.00 86.81 95 ARG A O 1
ATOM 764 N N . ALA A 1 96 ? 11.943 1.333 -4.892 1.00 86.06 96 ALA A N 1
ATOM 765 C CA . ALA A 1 96 ? 11.245 1.584 -6.149 1.00 86.06 96 ALA A CA 1
ATOM 766 C C . ALA A 1 96 ? 12.053 2.501 -7.080 1.00 86.06 96 ALA A C 1
ATOM 768 O O . ALA A 1 96 ? 12.120 2.236 -8.278 1.00 86.06 96 ALA A O 1
ATOM 769 N N . LEU A 1 97 ? 12.711 3.527 -6.530 1.00 87.31 97 LEU A N 1
ATOM 770 C CA . LEU A 1 97 ? 13.607 4.424 -7.265 1.00 87.31 97 LEU A CA 1
ATOM 771 C C . LEU A 1 97 ? 14.818 3.682 -7.846 1.00 87.31 97 LEU A C 1
ATOM 773 O O . LEU A 1 97 ? 15.129 3.863 -9.022 1.00 87.31 97 LEU A O 1
ATOM 777 N N . ASP A 1 98 ? 15.453 2.798 -7.070 1.00 86.69 98 ASP A N 1
ATOM 778 C CA . ASP A 1 98 ? 16.582 1.980 -7.545 1.00 86.69 98 ASP A CA 1
ATOM 779 C C . ASP A 1 98 ? 16.196 1.092 -8.749 1.00 86.69 98 ASP A C 1
ATOM 781 O O . ASP A 1 98 ? 16.990 0.847 -9.666 1.00 86.69 98 ASP A O 1
ATOM 785 N N . ASP A 1 99 ? 14.953 0.606 -8.758 1.00 82.31 99 ASP A N 1
ATOM 786 C CA . ASP A 1 99 ? 14.412 -0.238 -9.824 1.00 82.31 99 ASP A CA 1
ATOM 787 C C . ASP A 1 99 ? 13.872 0.570 -11.018 1.00 82.31 99 ASP A C 1
ATOM 789 O O . ASP A 1 99 ? 13.834 0.043 -12.132 1.00 82.31 99 ASP A O 1
ATOM 793 N N . ALA A 1 100 ? 13.500 1.839 -10.827 1.00 83.31 100 ALA A N 1
ATOM 794 C CA . ALA A 1 100 ? 12.822 2.664 -11.828 1.00 83.31 100 ALA A CA 1
ATOM 795 C C . ALA A 1 100 ? 13.593 2.756 -13.151 1.00 83.31 100 ALA A C 1
ATOM 797 O O . ALA A 1 100 ? 13.028 2.528 -14.225 1.00 83.31 100 ALA A O 1
ATOM 798 N N . ALA A 1 101 ? 14.905 2.999 -13.076 1.00 76.00 101 ALA A N 1
ATOM 799 C CA . ALA A 1 101 ? 15.771 3.083 -14.252 1.00 76.00 101 ALA A CA 1
ATOM 800 C C . ALA A 1 101 ? 15.853 1.751 -15.020 1.00 76.00 101 ALA A C 1
ATOM 802 O O . ALA A 1 101 ? 15.916 1.739 -16.248 1.00 76.00 101 ALA A O 1
ATOM 80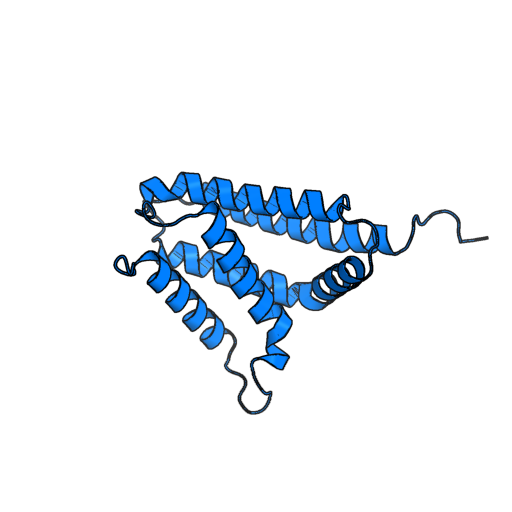3 N N . HIS A 1 102 ? 15.816 0.623 -14.307 1.00 81.75 102 HIS A N 1
ATOM 804 C CA . HIS A 1 102 ? 15.910 -0.714 -14.895 1.00 81.75 102 HIS A CA 1
ATOM 805 C C . HIS A 1 102 ? 14.568 -1.229 -15.429 1.00 81.75 102 HIS A C 1
ATOM 807 O O . HIS A 1 102 ? 14.545 -2.120 -16.278 1.00 81.75 102 HIS A O 1
ATOM 813 N N . ARG A 1 103 ? 13.452 -0.684 -14.933 1.00 79.69 103 ARG A N 1
ATOM 814 C CA . ARG A 1 103 ? 12.085 -1.104 -15.275 1.00 79.69 103 ARG A CA 1
ATOM 815 C C . ARG A 1 103 ? 11.379 -0.184 -16.270 1.00 79.69 103 ARG A C 1
ATOM 817 O O . ARG A 1 103 ? 10.260 -0.495 -16.670 1.00 79.69 103 ARG A O 1
ATOM 824 N N . GLY A 1 104 ? 12.039 0.896 -16.692 1.00 78.75 104 GLY A N 1
ATOM 825 C CA . GLY A 1 104 ? 11.500 1.848 -17.662 1.00 78.75 104 GLY A CA 1
ATOM 826 C C . GLY A 1 104 ? 10.482 2.822 -17.069 1.00 78.75 104 GLY A C 1
ATOM 827 O O . GLY A 1 104 ? 9.635 3.303 -17.804 1.00 78.75 104 GLY A O 1
ATOM 828 N N . TRP A 1 105 ? 10.556 3.114 -15.768 1.00 84.19 105 TRP A N 1
ATOM 829 C CA . TRP A 1 105 ? 9.649 4.034 -15.058 1.00 84.19 105 TRP A CA 1
ATOM 830 C C . TRP A 1 105 ? 10.151 5.488 -15.068 1.00 84.19 105 TRP A C 1
ATOM 832 O O . TRP A 1 105 ? 9.948 6.227 -14.110 1.00 84.19 105 TRP A O 1
ATOM 842 N N . ALA A 1 106 ? 10.899 5.889 -16.098 1.00 75.38 106 ALA A N 1
ATOM 843 C CA . ALA A 1 106 ? 11.625 7.163 -16.107 1.00 75.38 106 ALA A CA 1
ATOM 844 C C . ALA A 1 106 ? 10.712 8.404 -16.169 1.00 75.38 106 ALA A C 1
ATOM 846 O O . ALA A 1 106 ? 11.152 9.504 -15.845 1.00 75.38 106 ALA A O 1
ATOM 847 N N . ASP A 1 107 ? 9.468 8.230 -16.602 1.00 82.62 107 ASP A N 1
ATOM 848 C CA . ASP A 1 107 ? 8.412 9.238 -16.706 1.00 82.62 107 ASP A CA 1
ATOM 849 C C . ASP A 1 107 ? 7.474 9.269 -15.487 1.00 82.62 107 ASP A C 1
ATOM 851 O O . ASP A 1 107 ? 6.558 10.088 -15.427 1.00 82.62 107 ASP A O 1
ATOM 855 N N . ILE A 1 108 ? 7.718 8.416 -14.489 1.00 86.81 108 ILE A N 1
ATOM 856 C CA . ILE A 1 108 ? 6.913 8.327 -13.274 1.00 86.81 108 ILE A CA 1
ATOM 857 C C . ILE A 1 108 ? 7.650 9.026 -12.136 1.00 86.81 108 ILE A C 1
ATOM 859 O O . ILE A 1 108 ? 8.769 8.656 -11.779 1.00 86.81 108 ILE A O 1
ATOM 863 N N . ASP A 1 109 ? 6.988 9.991 -11.497 1.00 90.31 109 ASP A N 1
ATOM 864 C CA . ASP A 1 109 ? 7.418 10.502 -10.196 1.00 90.31 109 ASP A CA 1
ATOM 865 C C . ASP A 1 109 ? 7.156 9.430 -9.126 1.00 90.31 109 ASP A C 1
ATOM 867 O O . ASP A 1 109 ? 6.084 9.364 -8.523 1.00 90.31 109 ASP A O 1
ATOM 871 N N . VAL A 1 110 ? 8.123 8.527 -8.940 1.00 89.31 110 VAL A N 1
ATOM 872 C CA . VAL A 1 110 ? 8.022 7.386 -8.015 1.00 89.31 110 VAL A CA 1
ATOM 873 C C . VAL A 1 110 ? 7.843 7.842 -6.566 1.00 89.31 110 VAL A C 1
ATOM 875 O O . VAL A 1 110 ? 7.159 7.161 -5.800 1.00 89.31 110 VAL A O 1
ATOM 878 N N . GLU A 1 111 ? 8.401 8.996 -6.190 1.00 91.19 111 GLU A N 1
ATOM 879 C CA . GLU A 1 111 ? 8.290 9.543 -4.834 1.00 91.19 111 GLU A CA 1
ATOM 880 C C . GLU A 1 111 ? 6.844 9.906 -4.480 1.00 91.19 111 GLU A C 1
ATOM 882 O O . GLU A 1 111 ? 6.451 9.797 -3.318 1.00 91.19 111 GLU A O 1
ATOM 887 N N . VAL A 1 112 ? 6.029 10.255 -5.479 1.00 92.12 112 VAL A N 1
ATOM 888 C CA . VAL A 1 112 ? 4.595 10.535 -5.317 1.00 92.12 112 VAL A CA 1
ATOM 889 C C . VAL A 1 112 ? 3.731 9.319 -5.663 1.00 92.12 112 VAL A C 1
ATOM 891 O O . VAL A 1 112 ? 2.797 8.977 -4.928 1.00 92.12 112 VAL A O 1
ATOM 894 N N . ALA A 1 113 ? 4.033 8.637 -6.766 1.00 91.31 113 ALA A N 1
ATOM 895 C CA . ALA A 1 113 ? 3.215 7.554 -7.299 1.00 91.31 113 ALA A CA 1
ATOM 896 C C . ALA A 1 113 ? 3.216 6.311 -6.397 1.00 91.31 113 ALA A C 1
ATOM 898 O O . ALA A 1 113 ? 2.168 5.677 -6.232 1.00 91.31 113 ALA A O 1
ATOM 899 N N . ALA A 1 114 ? 4.351 5.963 -5.777 1.00 90.06 114 ALA A N 1
ATOM 900 C CA . ALA A 1 114 ? 4.424 4.791 -4.906 1.00 90.06 114 ALA A CA 1
ATOM 901 C C . ALA A 1 114 ? 3.597 4.967 -3.613 1.00 90.06 114 ALA A C 1
ATOM 903 O O . ALA A 1 114 ? 2.751 4.105 -3.350 1.00 90.06 114 ALA A O 1
ATOM 904 N N . PRO A 1 115 ? 3.712 6.076 -2.846 1.00 92.00 115 PRO A N 1
ATOM 905 C CA . PRO A 1 115 ? 2.820 6.326 -1.711 1.00 92.00 115 PRO A CA 1
ATOM 906 C C . PRO A 1 115 ? 1.342 6.426 -2.106 1.00 92.00 115 PRO A C 1
ATOM 908 O O . PRO A 1 115 ? 0.485 5.915 -1.385 1.00 92.00 115 PRO A O 1
ATOM 911 N N . ALA A 1 116 ? 1.020 7.026 -3.259 1.00 93.62 116 ALA A N 1
ATOM 912 C CA . ALA A 1 116 ? -0.358 7.087 -3.754 1.00 93.62 116 ALA A CA 1
ATOM 913 C C . ALA A 1 116 ? -0.927 5.689 -4.057 1.00 93.62 116 ALA A C 1
ATOM 915 O O . ALA A 1 116 ? -2.065 5.381 -3.695 1.00 93.62 116 ALA A O 1
ATOM 916 N N . THR A 1 117 ? -0.117 4.814 -4.655 1.00 93.38 117 THR A N 1
ATOM 917 C CA . THR A 1 117 ? -0.479 3.415 -4.921 1.00 93.38 117 THR A CA 1
ATOM 918 C C . THR A 1 117 ? -0.692 2.644 -3.619 1.00 93.38 117 THR A C 1
ATOM 920 O O . THR A 1 117 ? -1.715 1.980 -3.450 1.00 93.38 117 THR A O 1
ATOM 923 N N . MET A 1 118 ? 0.206 2.794 -2.642 1.00 92.75 118 MET A N 1
ATOM 924 C CA . MET A 1 118 ? 0.025 2.226 -1.301 1.00 92.75 118 MET A CA 1
ATOM 925 C C . MET A 1 118 ? -1.272 2.700 -0.649 1.00 92.75 118 MET A C 1
ATOM 927 O O . MET A 1 118 ? -2.031 1.885 -0.126 1.00 92.75 118 MET A O 1
ATOM 931 N N . ALA A 1 119 ? -1.550 4.003 -0.706 1.00 93.88 119 ALA A N 1
ATOM 932 C CA . ALA A 1 119 ? -2.764 4.585 -0.153 1.00 93.88 119 ALA A CA 1
ATOM 933 C C . ALA A 1 119 ? -4.021 4.015 -0.821 1.00 93.88 119 ALA A C 1
ATOM 935 O O . ALA A 1 119 ? -4.983 3.710 -0.119 1.00 93.88 119 ALA A O 1
ATOM 936 N N . MET A 1 120 ? -4.014 3.812 -2.142 1.00 96.06 120 MET A N 1
ATOM 937 C CA . MET A 1 120 ? -5.109 3.159 -2.866 1.00 96.06 120 MET A CA 1
ATOM 938 C C . MET A 1 120 ? -5.351 1.735 -2.350 1.00 96.06 120 MET A C 1
ATOM 940 O O . MET A 1 120 ? -6.491 1.387 -2.031 1.00 96.06 120 MET A O 1
ATOM 944 N N . ILE A 1 121 ? -4.296 0.928 -2.218 1.00 95.69 121 ILE A N 1
ATOM 945 C CA . ILE A 1 121 ? -4.389 -0.464 -1.749 1.00 95.69 121 ILE A CA 1
ATOM 946 C C . ILE A 1 121 ? -4.908 -0.510 -0.307 1.00 95.69 121 ILE A C 1
ATOM 948 O O . ILE A 1 121 ? -5.885 -1.207 -0.015 1.00 95.69 121 ILE A O 1
ATOM 952 N N . ILE A 1 122 ? -4.290 0.271 0.584 1.00 93.75 122 ILE A N 1
ATOM 953 C CA . ILE A 1 122 ? -4.645 0.338 2.005 1.00 93.75 122 ILE A CA 1
ATOM 954 C C . ILE A 1 122 ? -6.087 0.824 2.156 1.00 93.75 122 ILE A C 1
ATOM 956 O O . ILE A 1 122 ? -6.884 0.184 2.838 1.00 93.75 122 ILE A O 1
ATOM 960 N N . SER A 1 123 ? -6.460 1.917 1.489 1.00 95.12 123 SER A N 1
ATOM 961 C CA . SER A 1 123 ? -7.808 2.486 1.595 1.00 95.12 123 SER A CA 1
ATOM 962 C C . SER A 1 123 ? -8.859 1.527 1.060 1.00 95.12 123 SER A C 1
ATOM 964 O O . SER A 1 123 ? -9.901 1.371 1.685 1.00 95.12 123 SER A O 1
ATOM 966 N N . THR A 1 124 ? -8.588 0.830 -0.045 1.00 96.00 124 THR A N 1
ATOM 967 C CA . THR A 1 124 ? -9.520 -0.165 -0.590 1.00 96.00 124 THR A CA 1
ATOM 968 C C . THR A 1 124 ? -9.749 -1.309 0.398 1.00 96.00 124 THR A C 1
ATOM 970 O O . THR A 1 124 ? -10.892 -1.691 0.630 1.00 96.00 124 THR A O 1
ATOM 973 N N . ALA A 1 125 ? -8.694 -1.815 1.044 1.00 94.50 125 ALA A N 1
ATOM 974 C CA . ALA A 1 125 ? -8.808 -2.858 2.064 1.00 94.50 125 ALA A CA 1
ATOM 975 C C . ALA A 1 125 ? -9.504 -2.371 3.352 1.00 94.50 125 ALA A C 1
ATOM 977 O O . ALA A 1 125 ? -10.313 -3.087 3.947 1.00 94.50 125 ALA A O 1
ATOM 978 N N . LEU A 1 126 ? -9.208 -1.148 3.799 1.00 93.88 126 LEU A N 1
ATOM 979 C CA . LEU A 1 126 ? -9.819 -0.549 4.987 1.00 93.88 126 LEU A CA 1
ATOM 980 C C . LEU A 1 126 ? -11.301 -0.230 4.766 1.00 93.88 126 LEU A C 1
ATOM 982 O O . LEU A 1 126 ? -12.116 -0.461 5.662 1.00 93.88 126 LEU A O 1
ATOM 986 N N . LEU A 1 127 ? -11.656 0.271 3.587 1.00 92.81 127 LEU A N 1
ATOM 987 C CA . LEU A 1 127 ? -12.989 0.763 3.243 1.00 92.81 127 LEU A CA 1
ATOM 988 C C . LEU A 1 127 ? -13.811 -0.245 2.432 1.00 92.81 127 LEU A C 1
ATOM 990 O O . LEU A 1 127 ? -14.860 0.128 1.921 1.00 92.81 127 LEU A O 1
ATOM 994 N N . ASP A 1 128 ? -13.376 -1.503 2.322 1.00 88.88 128 ASP A N 1
ATOM 995 C CA . ASP A 1 128 ? -14.022 -2.526 1.485 1.00 88.88 128 ASP A CA 1
ATOM 996 C C . ASP A 1 128 ? -15.546 -2.592 1.716 1.00 88.88 128 ASP A C 1
ATOM 998 O O . ASP A 1 128 ? -16.321 -2.445 0.773 1.00 88.88 128 ASP A O 1
ATOM 1002 N N . ASP A 1 129 ? -15.982 -2.668 2.980 1.00 85.69 129 ASP A N 1
ATOM 1003 C CA . ASP A 1 129 ? -17.409 -2.733 3.336 1.00 85.69 129 ASP A CA 1
ATOM 1004 C C . ASP A 1 129 ? -18.202 -1.459 2.967 1.00 85.69 129 ASP A C 1
ATOM 1006 O O . ASP A 1 129 ? -19.431 -1.492 2.915 1.00 85.69 129 ASP A O 1
ATOM 1010 N N . TRP A 1 130 ? -17.522 -0.326 2.760 1.00 89.06 130 TRP A N 1
ATOM 1011 C CA . TRP A 1 130 ? -18.129 0.950 2.355 1.00 89.06 130 TRP A CA 1
ATOM 1012 C C . TRP A 1 130 ? -18.139 1.114 0.834 1.00 89.06 130 TRP A C 1
ATOM 1014 O O . TRP A 1 130 ? -19.076 1.689 0.286 1.00 89.06 130 TRP A O 1
ATOM 1024 N N . LEU A 1 131 ? -17.102 0.617 0.157 1.00 90.06 131 LEU A N 1
ATOM 1025 C CA . LEU A 1 131 ? -16.950 0.691 -1.296 1.00 90.06 131 LEU A CA 1
ATOM 1026 C C . LEU A 1 131 ? -17.813 -0.349 -2.019 1.00 90.06 131 LEU A C 1
ATOM 1028 O O . LEU A 1 131 ? -18.290 -0.089 -3.124 1.00 90.06 131 LEU A O 1
ATOM 1032 N N . PHE A 1 132 ? -18.024 -1.516 -1.406 1.00 89.56 132 PHE A N 1
ATOM 1033 C CA . PHE A 1 132 ? -18.708 -2.649 -2.022 1.00 89.56 132 PHE A CA 1
ATOM 1034 C C . PHE A 1 132 ? -19.890 -3.121 -1.157 1.00 89.56 132 PHE A C 1
ATOM 1036 O O . PHE A 1 132 ? -19.688 -3.800 -0.146 1.00 89.56 132 PHE A O 1
ATOM 1043 N N . PRO A 1 133 ? -21.143 -2.817 -1.550 1.00 84.38 133 PRO A N 1
ATOM 1044 C CA . PRO A 1 133 ? -22.331 -3.267 -0.827 1.00 84.38 133 PRO A CA 1
ATOM 1045 C C . PRO A 1 133 ? -22.354 -4.790 -0.651 1.00 84.38 133 PRO A C 1
ATOM 1047 O O . PRO A 1 133 ? -22.050 -5.526 -1.588 1.00 84.38 133 PRO A O 1
ATOM 1050 N N . GLN A 1 134 ? -22.770 -5.290 0.521 1.00 77.81 134 GLN A N 1
ATOM 1051 C CA . GLN A 1 134 ? -22.700 -6.730 0.831 1.00 77.81 134 GLN A CA 1
ATOM 1052 C C . GLN A 1 134 ? -23.453 -7.628 -0.164 1.00 77.81 134 GLN A C 1
ATOM 1054 O O . GLN A 1 134 ? -23.015 -8.747 -0.422 1.00 77.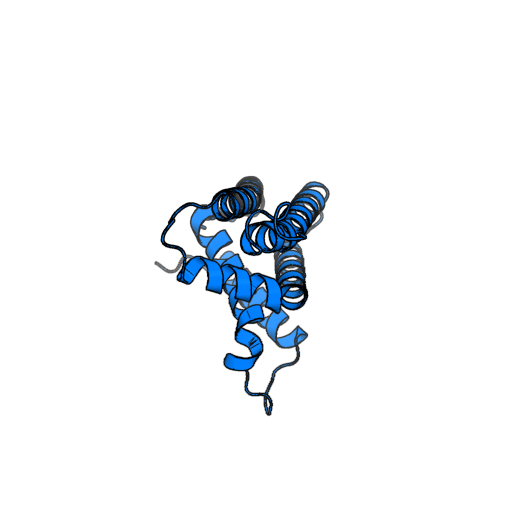81 134 GLN A O 1
ATOM 1059 N N . SER A 1 135 ? -24.555 -7.147 -0.745 1.00 80.81 135 SER A N 1
ATOM 1060 C CA . SER A 1 135 ? -25.338 -7.883 -1.747 1.00 80.81 135 SER A CA 1
ATOM 1061 C C . SER A 1 135 ? -24.620 -8.051 -3.090 1.00 80.81 135 SER A C 1
ATOM 1063 O O . SER A 1 135 ? -24.968 -8.949 -3.852 1.00 80.81 135 SER A O 1
ATOM 1065 N N . GLU A 1 136 ? -23.627 -7.210 -3.382 1.00 83.19 136 GLU A N 1
ATOM 1066 C CA . GLU A 1 136 ? -22.934 -7.139 -4.676 1.00 83.19 136 GLU A CA 1
ATOM 1067 C C . GLU A 1 136 ? -21.408 -7.208 -4.535 1.00 83.19 136 GLU A C 1
ATOM 1069 O O . GLU A 1 136 ? -20.677 -6.953 -5.495 1.00 83.19 136 GLU A O 1
ATOM 1074 N N . ARG A 1 137 ? -20.909 -7.564 -3.343 1.00 86.62 137 ARG A N 1
ATOM 1075 C CA . ARG A 1 137 ? -19.484 -7.501 -3.021 1.00 86.62 137 ARG A CA 1
ATOM 1076 C C . ARG A 1 137 ? -18.671 -8.364 -3.991 1.00 86.62 137 ARG A C 1
ATOM 1078 O O . ARG A 1 137 ? -18.841 -9.590 -4.022 1.00 86.62 137 ARG A O 1
ATOM 1085 N N . PRO A 1 138 ? -17.763 -7.762 -4.781 1.00 89.44 138 PRO A N 1
ATOM 1086 C CA . PRO A 1 138 ? -16.870 -8.523 -5.633 1.00 89.44 138 PRO A CA 1
ATOM 1087 C C . PRO A 1 138 ? -16.017 -9.477 -4.795 1.00 89.44 138 PRO A C 1
ATOM 1089 O O . PRO A 1 138 ? -15.610 -9.166 -3.678 1.00 89.44 138 PRO A O 1
ATOM 1092 N N . LYS A 1 139 ? -15.689 -10.647 -5.352 1.00 92.38 139 LYS A N 1
ATOM 1093 C CA . LYS A 1 139 ? -14.690 -11.525 -4.730 1.00 92.38 139 LYS A CA 1
ATOM 1094 C C . LYS A 1 139 ? -13.364 -10.768 -4.607 1.00 92.38 139 LYS A C 1
ATOM 1096 O O . LYS A 1 139 ? -12.986 -10.077 -5.551 1.00 92.38 139 LYS A O 1
ATOM 1101 N N . ARG A 1 140 ? -12.622 -10.994 -3.516 1.00 92.75 140 ARG A N 1
ATOM 1102 C CA . ARG A 1 140 ? -11.272 -10.437 -3.277 1.00 92.75 140 ARG A CA 1
ATOM 1103 C C . ARG A 1 140 ? -10.389 -10.465 -4.529 1.00 92.75 140 ARG A C 1
ATOM 1105 O O . ARG A 1 140 ? -9.794 -9.459 -4.886 1.00 92.75 140 ARG A O 1
ATOM 1112 N N . GLU A 1 141 ? -10.354 -11.598 -5.228 1.00 94.81 141 GLU A N 1
ATOM 1113 C CA . GLU A 1 141 ? -9.513 -11.750 -6.422 1.00 94.81 141 GLU A CA 1
ATOM 1114 C C . GLU A 1 141 ? -9.908 -10.801 -7.561 1.00 94.81 141 GLU A C 1
ATOM 1116 O O . GLU A 1 141 ? -9.052 -10.330 -8.298 1.00 94.81 141 GLU A O 1
ATOM 1121 N N . ARG A 1 142 ? -11.196 -10.463 -7.693 1.00 95.38 142 ARG A N 1
ATOM 1122 C CA . ARG A 1 142 ? -11.646 -9.473 -8.676 1.00 95.38 142 ARG A CA 1
ATOM 1123 C C . ARG A 1 142 ? -11.162 -8.071 -8.307 1.00 95.38 142 ARG A C 1
ATOM 1125 O O . ARG A 1 142 ? -10.715 -7.362 -9.195 1.00 95.38 142 ARG A O 1
ATOM 1132 N N . ILE A 1 143 ? -11.215 -7.697 -7.027 1.00 94.75 143 ILE A N 1
ATOM 1133 C CA . ILE A 1 143 ? -10.721 -6.394 -6.546 1.00 94.75 143 ILE A CA 1
ATOM 1134 C C . ILE A 1 143 ? -9.219 -6.274 -6.826 1.00 94.75 143 ILE A C 1
ATOM 1136 O O . ILE A 1 143 ? -8.785 -5.317 -7.461 1.00 94.75 143 ILE A O 1
ATOM 1140 N N . LEU A 1 144 ? -8.440 -7.287 -6.436 1.00 96.38 144 LEU A N 1
ATOM 1141 C CA . LEU A 1 144 ? -6.994 -7.327 -6.671 1.00 96.38 144 LEU A CA 1
ATOM 1142 C C . LEU A 1 144 ? -6.645 -7.266 -8.156 1.00 96.38 144 LEU A C 1
ATOM 1144 O O . LEU A 1 144 ? -5.803 -6.466 -8.544 1.00 96.38 144 LEU A O 1
ATOM 1148 N N . ASN A 1 145 ? -7.311 -8.063 -8.994 1.00 96.38 145 ASN A N 1
ATOM 1149 C CA . ASN A 1 145 ? -7.052 -8.064 -10.433 1.00 96.38 145 ASN A CA 1
ATOM 1150 C C . ASN A 1 145 ? -7.327 -6.702 -11.082 1.00 96.38 145 ASN A C 1
ATOM 1152 O O . ASN A 1 145 ? -6.611 -6.326 -12.008 1.00 96.38 145 ASN A O 1
ATOM 1156 N N . GLU A 1 146 ? -8.341 -5.963 -10.622 1.00 96.06 146 GLU A N 1
ATOM 1157 C CA . GLU A 1 146 ? -8.614 -4.618 -11.137 1.00 96.06 146 GLU A CA 1
ATOM 1158 C C . GLU A 1 146 ? -7.610 -3.578 -10.622 1.00 96.06 146 GLU A C 1
ATOM 1160 O O . GLU A 1 146 ? -7.154 -2.763 -11.419 1.00 96.06 146 GLU A O 1
ATOM 1165 N N . MET A 1 147 ? -7.188 -3.634 -9.351 1.00 96.06 147 MET A N 1
ATOM 1166 C CA . MET A 1 147 ? -6.125 -2.749 -8.838 1.00 96.06 147 MET A CA 1
ATOM 1167 C C . MET A 1 147 ? -4.800 -2.982 -9.572 1.00 96.06 147 MET A C 1
ATOM 1169 O O . MET A 1 147 ? -4.226 -2.042 -10.108 1.00 96.06 147 MET A O 1
ATOM 1173 N N . ILE A 1 148 ? -4.378 -4.241 -9.719 1.00 95.12 148 ILE A N 1
ATOM 1174 C CA . ILE A 1 148 ? -3.158 -4.606 -10.456 1.00 95.12 148 ILE A CA 1
ATOM 1175 C C . ILE A 1 148 ? -3.238 -4.119 -11.907 1.00 95.12 148 ILE A C 1
ATOM 1177 O O . ILE A 1 148 ? -2.275 -3.581 -12.449 1.00 95.12 148 ILE A O 1
ATOM 1181 N N . ARG A 1 149 ? -4.400 -4.273 -12.554 1.00 93.81 149 ARG A N 1
ATOM 1182 C CA . ARG A 1 149 ? -4.622 -3.766 -13.914 1.00 93.81 149 ARG A CA 1
ATOM 1183 C C . ARG A 1 149 ? -4.518 -2.241 -13.975 1.00 93.81 149 ARG A C 1
ATOM 1185 O O . ARG A 1 149 ? -3.985 -1.729 -14.958 1.00 93.81 149 ARG A O 1
ATOM 1192 N N . TYR A 1 150 ? -5.041 -1.532 -12.978 1.00 92.50 150 TYR A N 1
ATOM 1193 C CA . TYR A 1 150 ? -4.952 -0.076 -12.880 1.00 92.50 150 TYR A CA 1
ATOM 1194 C C . TYR A 1 150 ? -3.495 0.380 -12.731 1.00 92.50 150 TYR A C 1
ATOM 1196 O O . TYR A 1 150 ? -3.044 1.218 -13.504 1.00 92.50 150 TYR A O 1
ATOM 1204 N N . GLU A 1 151 ? -2.743 -0.243 -11.822 1.00 91.81 151 GLU A N 1
ATOM 1205 C CA . GLU A 1 151 ? -1.323 0.037 -11.573 1.00 91.81 151 GLU A CA 1
ATOM 1206 C C . GLU A 1 151 ? -0.459 -0.232 -12.812 1.00 91.81 151 GLU A C 1
ATOM 1208 O O . GLU A 1 151 ? 0.310 0.629 -13.234 1.00 91.81 151 GLU A O 1
ATOM 1213 N N . ILE A 1 152 ? -0.638 -1.385 -13.470 1.00 89.69 152 ILE A N 1
ATOM 1214 C CA . ILE A 1 152 ? 0.083 -1.700 -14.712 1.00 89.69 152 ILE A CA 1
ATOM 1215 C C . ILE A 1 152 ? -0.232 -0.662 -15.786 1.00 89.69 152 ILE A C 1
ATOM 1217 O O . ILE A 1 152 ? 0.683 -0.172 -16.432 1.00 89.69 152 ILE A O 1
ATOM 1221 N N . ARG A 1 153 ? -1.506 -0.291 -15.969 1.00 88.31 153 ARG A N 1
ATOM 1222 C CA . ARG A 1 153 ? -1.887 0.726 -16.958 1.00 88.31 153 ARG A CA 1
ATOM 1223 C C . ARG A 1 153 ? -1.323 2.103 -16.641 1.00 88.31 153 ARG A C 1
ATOM 1225 O O . ARG A 1 153 ? -1.004 2.814 -17.582 1.00 88.31 153 ARG A O 1
ATOM 1232 N N . ALA A 1 154 ? -1.217 2.471 -15.368 1.00 85.62 154 ALA A N 1
ATOM 1233 C CA . ALA A 1 154 ? -0.590 3.723 -14.961 1.00 85.62 154 ALA A CA 1
ATOM 1234 C C . ALA A 1 154 ? 0.905 3.735 -15.311 1.00 85.62 154 ALA A C 1
ATOM 1236 O O . ALA A 1 154 ? 1.421 4.760 -15.731 1.00 85.62 154 ALA A O 1
ATOM 1237 N N . ILE A 1 155 ? 1.570 2.582 -15.203 1.00 82.75 155 ILE A N 1
ATOM 1238 C CA . ILE A 1 155 ? 3.000 2.430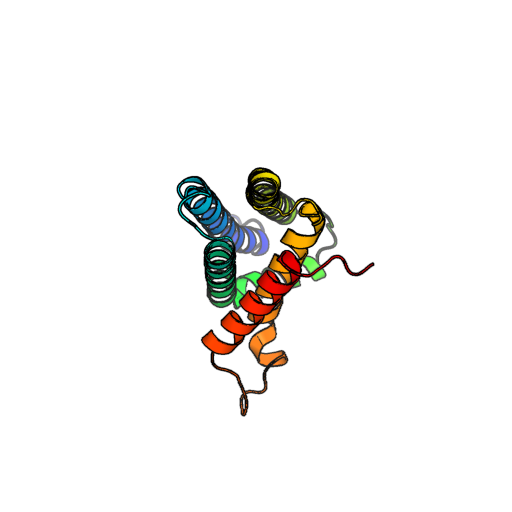 -15.498 1.00 82.75 155 ILE A CA 1
ATOM 1239 C C . ILE A 1 155 ? 3.286 2.280 -16.998 1.00 82.75 155 ILE A C 1
ATOM 1241 O O . ILE A 1 155 ? 4.333 2.701 -17.472 1.00 82.75 155 ILE A O 1
ATOM 1245 N N . THR A 1 156 ? 2.390 1.645 -17.757 1.00 79.06 156 THR A N 1
ATOM 1246 C CA . THR A 1 156 ? 2.566 1.407 -19.203 1.00 79.06 156 THR A CA 1
ATOM 1247 C C . THR A 1 156 ? 1.845 2.428 -20.079 1.00 79.06 156 THR A C 1
ATOM 1249 O O . THR A 1 156 ? 1.879 2.307 -21.302 1.00 79.06 156 THR A O 1
ATOM 1252 N N . GLY A 1 157 ? 1.071 3.331 -19.479 1.00 68.81 157 GLY A N 1
ATOM 1253 C CA . GLY A 1 157 ? 0.244 4.292 -20.197 1.00 68.81 157 GLY A CA 1
ATOM 1254 C C . GLY A 1 157 ? 1.112 5.290 -20.951 1.00 68.81 157 GLY A C 1
ATOM 1255 O O . GLY A 1 157 ? 2.090 5.790 -20.413 1.00 68.81 157 GLY A O 1
ATOM 1256 N N . GLU A 1 158 ? 0.763 5.581 -22.204 1.00 57.75 158 GLU A N 1
ATOM 1257 C CA . GLU A 1 158 ? 1.438 6.639 -22.953 1.00 57.75 158 GLU A CA 1
ATOM 1258 C C . GLU A 1 158 ? 1.220 7.987 -22.258 1.00 57.75 158 GLU A C 1
ATOM 1260 O O . GLU A 1 158 ? 0.086 8.304 -21.882 1.00 57.75 158 GLU A O 1
ATOM 1265 N N . ASN A 1 159 ? 2.310 8.756 -22.132 1.00 54.09 159 ASN A N 1
ATOM 1266 C CA . ASN A 1 159 ? 2.359 10.135 -21.645 1.00 54.09 159 ASN A CA 1
ATOM 1267 C C . ASN A 1 159 ? 1.088 10.904 -22.026 1.00 54.09 159 ASN A C 1
ATOM 1269 O O . ASN A 1 159 ? 0.945 11.371 -23.158 1.00 54.09 159 ASN A O 1
ATOM 1273 N N . SER A 1 160 ? 0.156 11.021 -21.084 1.00 50.47 160 SER A N 1
ATOM 1274 C CA . SER A 1 160 ? -0.953 11.959 -21.199 1.00 50.47 160 SER A CA 1
ATOM 1275 C C . SER A 1 160 ? -0.597 13.191 -20.362 1.00 50.47 160 SER A C 1
ATOM 1277 O O . SER A 1 160 ? -0.066 13.020 -19.266 1.00 50.47 160 SER A O 1
ATOM 1279 N N . PRO A 1 161 ? -0.801 14.393 -20.927 1.00 52.34 161 PRO A N 1
ATOM 1280 C CA . PRO A 1 161 ? -0.133 15.642 -20.548 1.00 52.34 161 PRO A CA 1
ATOM 1281 C C . PRO A 1 161 ? -0.458 16.162 -19.147 1.00 52.34 161 PRO A C 1
ATOM 1283 O O . PRO A 1 161 ? -1.569 15.879 -18.643 1.00 52.34 161 PRO A O 1
#

Radius of gyration: 17.9 Å; chains: 1; bounding box: 42×30×67 Å

Foldseek 3Di:
DPDPPDPDPVVVLLVVLLVLLLVLLVVLLVVLVVDDPVRAAPLNNLLVVLVSLLVSLLVCLVSVVVVVVVQVPDPDVDDPSVVSVVVSLVSVLVSCVVCCVVNVQPVDPSVPVVVVLSCVSNCCSNCQCVVAPPVGRDDPVVVSVVSSVVSVCVRVPPDDD